Protein AF-A0A3M1HTA4-F1 (afdb_monomer_lite)

Structure (mmCIF, N/CA/C/O backbone):
data_AF-A0A3M1HTA4-F1
#
_entry.id   AF-A0A3M1HTA4-F1
#
loop_
_atom_site.group_PDB
_atom_site.id
_atom_site.type_symbol
_atom_site.label_atom_id
_atom_site.label_alt_id
_atom_site.label_comp_id
_atom_site.label_asym_id
_atom_site.label_entity_id
_atom_site.label_seq_id
_atom_site.pdbx_PDB_ins_code
_atom_site.Cartn_x
_atom_site.Cartn_y
_atom_site.Cartn_z
_atom_site.occupancy
_atom_site.B_iso_or_equiv
_atom_site.auth_seq_id
_atom_site.auth_comp_id
_atom_site.auth_asym_id
_atom_site.auth_atom_id
_atom_site.pdbx_PDB_model_num
ATOM 1 N N . THR A 1 1 ? 9.828 -0.878 24.951 1.00 38.84 1 THR A N 1
ATOM 2 C CA . THR A 1 1 ? 9.976 -1.883 23.881 1.00 38.84 1 THR A CA 1
ATOM 3 C C . THR A 1 1 ? 8.601 -2.315 23.424 1.00 38.84 1 THR A C 1
ATOM 5 O O . THR A 1 1 ? 7.984 -3.135 24.082 1.00 38.84 1 THR A O 1
ATOM 8 N N . ALA A 1 2 ? 8.076 -1.717 22.358 1.00 31.70 2 ALA A N 1
ATOM 9 C CA . ALA A 1 2 ? 6.909 -2.245 21.663 1.00 31.70 2 ALA A CA 1
ATOM 10 C C . ALA A 1 2 ? 7.360 -2.476 20.225 1.00 31.70 2 ALA A C 1
ATOM 12 O O . ALA A 1 2 ? 7.540 -1.526 19.466 1.00 31.70 2 ALA A O 1
ATOM 13 N N . ALA A 1 3 ? 7.648 -3.733 19.894 1.00 39.03 3 ALA A N 1
ATOM 14 C CA . ALA A 1 3 ? 7.762 -4.148 18.511 1.00 39.03 3 ALA A CA 1
ATOM 15 C C . ALA A 1 3 ? 6.360 -3.992 17.911 1.00 39.03 3 ALA A C 1
ATOM 17 O O . ALA A 1 3 ? 5.505 -4.854 18.094 1.00 39.03 3 ALA A O 1
ATOM 18 N N . GLY A 1 4 ? 6.094 -2.837 17.295 1.00 34.47 4 GLY A N 1
ATOM 19 C CA . GLY A 1 4 ? 4.917 -2.644 16.458 1.00 34.47 4 GLY A CA 1
ATOM 20 C C . GLY A 1 4 ? 5.029 -3.637 15.313 1.00 34.47 4 GLY A C 1
ATOM 21 O O . GLY A 1 4 ? 5.808 -3.422 14.386 1.00 34.47 4 GLY A O 1
ATOM 22 N N . GLY A 1 5 ? 4.352 -4.775 15.463 1.00 37.41 5 GLY A N 1
ATOM 23 C CA . GLY A 1 5 ? 4.352 -5.881 14.519 1.00 37.41 5 GLY A CA 1
ATOM 24 C C . GLY A 1 5 ? 3.682 -5.460 13.224 1.00 37.41 5 GLY A C 1
ATOM 25 O O . GLY A 1 5 ? 2.511 -5.746 13.007 1.00 37.41 5 GLY A O 1
ATOM 26 N N . GLY A 1 6 ? 4.423 -4.758 12.372 1.00 45.97 6 GLY A N 1
ATOM 27 C CA . GLY A 1 6 ? 3.994 -4.487 11.015 1.00 45.97 6 GLY A CA 1
ATOM 28 C C . GLY A 1 6 ? 4.011 -5.790 10.236 1.00 45.97 6 GLY A C 1
ATOM 29 O O . GLY A 1 6 ? 5.078 -6.334 9.956 1.00 45.97 6 GLY A O 1
ATOM 30 N N . THR A 1 7 ? 2.835 -6.309 9.889 1.00 52.09 7 THR A N 1
ATOM 31 C CA . THR A 1 7 ? 2.731 -7.391 8.911 1.00 52.09 7 THR A CA 1
ATOM 32 C C . THR A 1 7 ? 3.234 -6.860 7.577 1.00 52.09 7 THR A C 1
ATOM 34 O O . THR A 1 7 ? 2.647 -5.932 7.026 1.00 52.09 7 THR A O 1
ATOM 37 N N . VAL A 1 8 ? 4.333 -7.428 7.084 1.00 50.94 8 VAL A N 1
ATOM 38 C CA . VAL A 1 8 ? 4.873 -7.132 5.757 1.00 50.94 8 VAL A CA 1
ATOM 39 C C . VAL A 1 8 ? 4.095 -7.942 4.729 1.00 50.94 8 VAL A C 1
ATOM 41 O O . VAL A 1 8 ? 4.165 -9.168 4.717 1.00 50.94 8 VAL A O 1
ATOM 44 N N . LEU A 1 9 ? 3.359 -7.255 3.863 1.00 50.97 9 LEU A N 1
ATOM 45 C CA . LEU A 1 9 ? 2.710 -7.849 2.701 1.00 50.97 9 LEU A CA 1
ATOM 46 C C . LEU A 1 9 ? 3.589 -7.563 1.480 1.00 50.97 9 LEU A C 1
ATOM 48 O O . LEU A 1 9 ? 3.720 -6.409 1.073 1.00 50.97 9 LEU A O 1
ATOM 52 N N . SER A 1 10 ? 4.220 -8.597 0.919 1.00 52.69 10 SER A N 1
ATOM 53 C CA . SER A 1 10 ? 4.858 -8.525 -0.399 1.00 52.69 10 SER A CA 1
ATOM 54 C C . SER A 1 10 ? 3.791 -8.762 -1.447 1.00 52.69 10 SER A C 1
ATOM 56 O O . 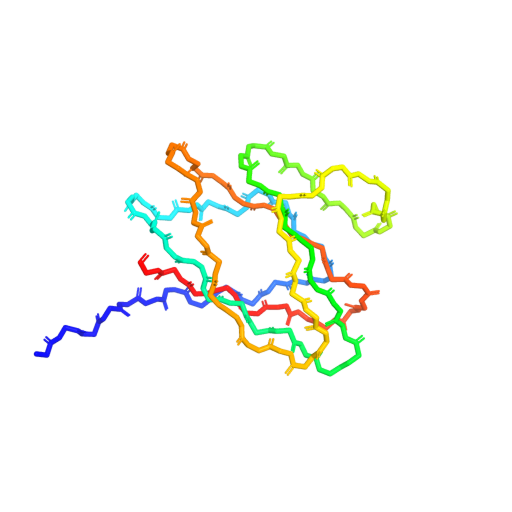SER A 1 10 ? 3.193 -9.843 -1.463 1.00 52.69 10 SER A O 1
ATOM 58 N N . VAL A 1 11 ? 3.525 -7.792 -2.312 1.00 49.91 11 VAL A N 1
ATOM 59 C CA . VAL A 1 11 ? 2.412 -7.966 -3.237 1.00 49.91 11 VAL A CA 1
ATOM 60 C C . VAL A 1 11 ? 2.770 -7.500 -4.647 1.00 49.91 11 VAL A C 1
ATOM 62 O O . VAL A 1 11 ? 3.470 -6.506 -4.803 1.00 49.91 11 VAL A O 1
ATOM 65 N N . ALA A 1 12 ? 2.323 -8.256 -5.659 1.00 57.09 12 ALA A N 1
ATOM 66 C CA . ALA A 1 12 ? 2.713 -8.160 -7.074 1.00 57.09 12 ALA A CA 1
ATOM 67 C C . ALA A 1 12 ? 2.401 -6.795 -7.729 1.00 57.09 12 ALA A C 1
ATOM 69 O O . ALA A 1 12 ? 1.866 -5.898 -7.092 1.00 57.09 12 ALA A O 1
ATOM 70 N N . ALA A 1 13 ? 2.686 -6.618 -9.025 1.00 62.47 13 ALA A N 1
ATOM 71 C CA . ALA A 1 13 ? 2.406 -5.375 -9.774 1.00 62.47 13 ALA A CA 1
ATOM 72 C C . ALA A 1 13 ? 0.976 -4.817 -9.591 1.00 62.47 13 ALA A C 1
ATOM 74 O O . ALA A 1 13 ? 0.727 -3.640 -9.822 1.00 62.47 13 ALA A O 1
ATOM 75 N N . SER A 1 14 ? 0.029 -5.649 -9.166 1.00 63.81 14 SER A N 1
ATOM 76 C CA . SER A 1 14 ? -1.341 -5.270 -8.848 1.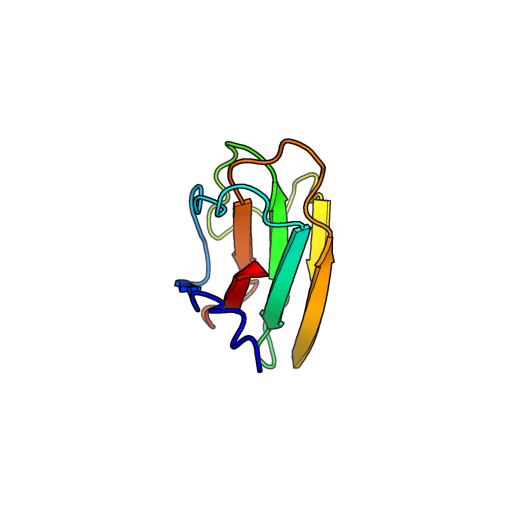00 63.81 14 SER A CA 1
ATOM 77 C C . SER A 1 14 ? -1.831 -5.980 -7.597 1.00 63.81 14 SER A C 1
ATOM 79 O O . SER A 1 14 ? -1.544 -7.163 -7.400 1.00 63.81 14 SER A O 1
ATOM 81 N N . SER A 1 15 ? -2.638 -5.273 -6.813 1.00 66.75 15 SER A N 1
ATOM 82 C CA . SER A 1 15 ? -3.345 -5.809 -5.658 1.00 66.75 15 SER A CA 1
ATOM 83 C C . SER A 1 15 ? -4.832 -5.558 -5.696 1.00 66.75 15 SER A C 1
ATOM 85 O O . SER A 1 15 ? -5.295 -4.448 -5.954 1.00 66.75 15 SER A O 1
ATOM 87 N N . ALA A 1 16 ? -5.576 -6.578 -5.282 1.00 65.50 16 ALA A N 1
ATOM 88 C CA . ALA A 1 16 ? -6.975 -6.447 -4.928 1.00 65.50 16 ALA A CA 1
ATOM 89 C C . ALA A 1 16 ? -7.117 -6.339 -3.404 1.00 65.50 16 ALA A C 1
ATOM 91 O O . ALA A 1 16 ? -6.611 -7.201 -2.690 1.00 65.50 16 ALA A O 1
ATOM 92 N N . ARG A 1 17 ? -7.842 -5.309 -2.936 1.00 71.50 17 ARG A N 1
ATOM 93 C CA . ARG A 1 17 ? -8.502 -5.241 -1.616 1.00 71.50 17 ARG A CA 1
ATOM 94 C C . ARG A 1 17 ? -7.722 -5.887 -0.462 1.00 71.50 17 ARG A C 1
ATOM 96 O O . ARG A 1 17 ? -8.215 -6.794 0.206 1.00 71.50 17 ARG A O 1
ATOM 103 N N . LEU A 1 18 ? -6.507 -5.415 -0.210 1.00 78.38 18 LEU A N 1
ATOM 104 C CA . LEU A 1 18 ? -5.742 -5.842 0.954 1.00 78.38 18 LEU A CA 1
ATOM 105 C C . LEU A 1 18 ? -6.412 -5.287 2.205 1.00 78.38 18 LEU A C 1
ATOM 107 O O . LEU A 1 18 ? -6.560 -4.073 2.352 1.00 78.38 18 LEU A O 1
ATOM 111 N N . ALA A 1 19 ? -6.834 -6.183 3.092 1.00 82.06 19 ALA A N 1
ATOM 112 C CA . ALA A 1 19 ? -7.425 -5.799 4.362 1.00 82.06 19 ALA A CA 1
ATOM 113 C C . ALA A 1 19 ? -6.409 -5.028 5.213 1.00 82.06 19 ALA A C 1
ATOM 115 O O . ALA A 1 19 ? -5.257 -5.445 5.391 1.00 82.06 19 ALA A O 1
ATOM 116 N N . LEU A 1 20 ? -6.858 -3.895 5.741 1.00 77.62 20 LEU A N 1
ATOM 117 C CA . LEU A 1 20 ? -6.118 -3.131 6.728 1.00 77.62 20 LEU A CA 1
ATOM 118 C C . LEU A 1 20 ? -6.390 -3.699 8.117 1.00 77.62 20 LEU A C 1
ATOM 120 O O . LEU A 1 20 ? -7.492 -4.172 8.410 1.00 77.62 20 LEU A O 1
ATOM 124 N N . LEU A 1 21 ? -5.388 -3.652 8.991 1.00 80.12 21 LEU A N 1
ATOM 125 C CA . LEU A 1 21 ? -5.595 -4.022 10.382 1.00 80.12 21 LEU A CA 1
ATOM 126 C C . LEU A 1 21 ? -6.524 -2.995 11.055 1.00 80.12 21 LEU A C 1
ATOM 128 O O . LEU A 1 21 ? -6.518 -1.803 10.721 1.00 80.12 21 LEU A O 1
ATOM 132 N N . PRO A 1 22 ? -7.327 -3.422 12.045 1.00 78.31 22 PRO A N 1
ATOM 133 C CA . PRO A 1 22 ? -8.124 -2.491 12.823 1.00 78.31 22 PRO A CA 1
ATOM 134 C C . PRO A 1 22 ? -7.221 -1.425 13.450 1.00 78.31 22 PRO A C 1
ATOM 136 O O . PRO A 1 22 ? -6.267 -1.753 14.153 1.00 78.31 22 PRO A O 1
ATOM 139 N N . LYS A 1 23 ? -7.570 -0.150 13.244 1.00 76.94 23 LYS A N 1
ATOM 140 C CA . LYS A 1 23 ? -6.841 1.031 13.742 1.00 76.94 23 LYS A CA 1
ATOM 141 C C . LYS A 1 23 ? -5.505 1.336 13.050 1.00 76.94 23 LYS A C 1
ATOM 143 O O . LYS A 1 23 ? -4.792 2.195 13.566 1.00 76.94 23 LYS A O 1
ATOM 148 N N . THR A 1 24 ? -5.181 0.726 11.907 1.00 78.81 24 THR A N 1
ATOM 149 C CA . THR A 1 24 ? -4.025 1.162 11.105 1.00 78.81 24 THR A CA 1
ATOM 150 C C . THR A 1 24 ? -4.155 2.640 10.766 1.00 78.81 24 THR A C 1
ATOM 152 O O . THR A 1 24 ? -5.172 3.078 10.228 1.00 78.81 24 THR A O 1
ATOM 155 N N . ARG A 1 25 ? -3.118 3.414 11.089 1.00 80.94 25 ARG A N 1
ATOM 156 C CA . ARG A 1 25 ? -3.059 4.847 10.764 1.00 80.94 25 ARG A CA 1
ATOM 157 C C . ARG A 1 25 ? -2.022 5.144 9.706 1.00 80.94 25 ARG A C 1
ATOM 159 O O . ARG A 1 25 ? -2.151 6.146 9.006 1.00 80.94 25 ARG A O 1
ATOM 166 N N . LEU A 1 26 ? -1.005 4.294 9.601 1.00 81.56 26 LEU A N 1
ATOM 167 C CA . LEU A 1 26 ? 0.093 4.485 8.674 1.00 81.56 26 LEU A CA 1
ATOM 168 C C . LEU A 1 26 ? 0.379 3.201 7.901 1.00 81.56 26 LEU A C 1
ATOM 170 O O . LEU A 1 26 ? 0.441 2.107 8.464 1.00 81.56 26 LEU A O 1
ATOM 174 N N . LEU A 1 27 ? 0.608 3.365 6.602 1.00 81.31 27 LEU A N 1
ATOM 175 C CA . LEU A 1 27 ? 1.156 2.337 5.730 1.00 81.31 27 LEU A CA 1
ATOM 176 C C . LEU A 1 27 ? 2.571 2.722 5.338 1.00 81.31 27 LEU A C 1
ATOM 178 O O . LEU A 1 27 ? 2.784 3.752 4.704 1.00 81.31 27 LEU A O 1
ATOM 182 N N . LYS A 1 28 ? 3.543 1.884 5.681 1.00 81.75 28 LYS A N 1
ATOM 183 C CA . LYS A 1 28 ? 4.880 1.973 5.106 1.00 81.75 28 LYS A CA 1
ATOM 184 C C . LYS A 1 28 ? 4.863 1.305 3.746 1.00 81.75 28 LYS A C 1
ATOM 186 O O . LYS A 1 28 ? 4.437 0.159 3.648 1.00 81.75 28 LYS A O 1
ATOM 191 N N . ILE A 1 29 ? 5.374 1.995 2.740 1.00 79.81 29 ILE A N 1
ATOM 192 C CA . ILE A 1 29 ? 5.479 1.499 1.374 1.00 79.81 29 ILE A CA 1
ATOM 193 C C . ILE A 1 29 ? 6.926 1.617 0.946 1.00 79.81 29 ILE A C 1
ATOM 195 O O . ILE A 1 29 ? 7.497 2.702 1.006 1.00 79.81 29 ILE A O 1
ATOM 199 N N . ALA A 1 30 ? 7.512 0.504 0.519 1.00 78.62 30 ALA A N 1
ATOM 200 C CA . ALA A 1 30 ? 8.812 0.496 -0.135 1.00 78.62 30 ALA A CA 1
ATOM 201 C C . ALA A 1 30 ? 8.617 0.216 -1.627 1.00 78.62 30 ALA A C 1
ATOM 203 O O . ALA A 1 30 ? 8.277 -0.909 -2.001 1.00 78.62 30 ALA A O 1
ATOM 204 N N . ALA A 1 31 ? 8.802 1.247 -2.450 1.00 78.62 31 ALA A N 1
ATOM 205 C CA . ALA A 1 31 ? 8.766 1.145 -3.899 1.00 78.62 31 ALA A CA 1
ATOM 206 C C . ALA A 1 31 ? 10.169 0.769 -4.420 1.00 78.62 31 ALA A C 1
ATOM 208 O O . ALA A 1 31 ? 11.139 1.459 -4.091 1.00 78.62 31 ALA A O 1
ATOM 209 N N . PRO A 1 32 ? 10.324 -0.319 -5.197 1.00 75.81 32 PRO A N 1
ATOM 210 C CA . PRO A 1 32 ? 11.618 -0.672 -5.768 1.00 75.81 32 PRO A CA 1
ATOM 211 C C . PRO A 1 32 ? 12.084 0.354 -6.815 1.00 75.81 32 PRO A C 1
ATOM 213 O O . PRO A 1 32 ? 11.303 1.151 -7.339 1.00 75.81 32 PRO A O 1
ATOM 216 N N . LEU A 1 33 ? 13.384 0.337 -7.122 1.00 72.06 33 LEU A N 1
ATOM 217 C CA . LEU A 1 33 ? 13.944 1.119 -8.229 1.00 72.06 33 LEU A CA 1
ATOM 218 C C . LEU A 1 33 ? 13.240 0.701 -9.534 1.00 72.06 33 LEU A C 1
ATOM 220 O O . LEU A 1 33 ? 13.076 -0.495 -9.781 1.00 72.06 33 LEU A O 1
ATOM 224 N N . ASN A 1 34 ? 12.829 1.675 -10.354 1.00 76.19 34 ASN A N 1
ATOM 225 C CA . ASN A 1 34 ? 12.058 1.494 -11.598 1.00 76.19 34 ASN A CA 1
ATOM 226 C C . ASN A 1 34 ? 10.575 1.108 -11.414 1.00 76.19 34 ASN A C 1
ATOM 228 O O . ASN A 1 34 ? 9.960 0.533 -12.316 1.00 76.19 34 ASN A O 1
ATOM 232 N N . THR A 1 35 ? 9.995 1.320 -10.230 1.00 74.56 35 THR A N 1
ATOM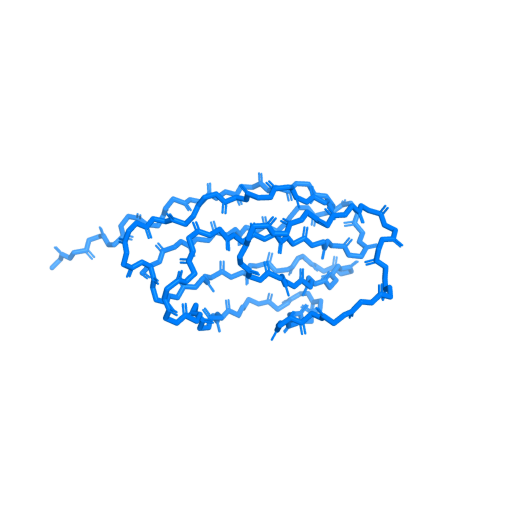 233 C CA . THR A 1 35 ? 8.559 1.102 -9.995 1.00 74.56 35 THR A CA 1
ATOM 234 C C . THR A 1 35 ? 7.991 2.211 -9.134 1.00 74.56 35 THR A C 1
ATOM 23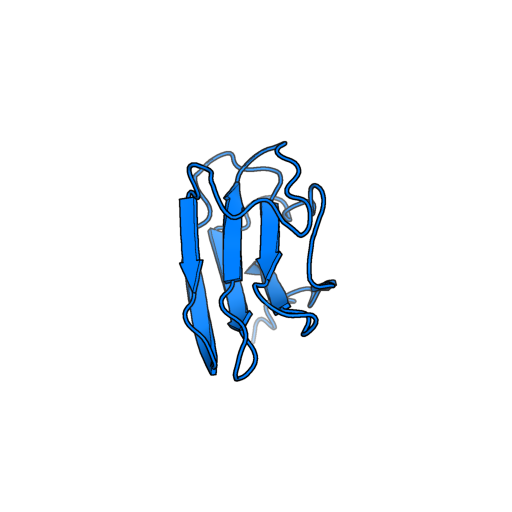6 O O . THR A 1 35 ? 8.400 2.369 -7.989 1.00 74.56 35 THR A O 1
ATOM 239 N N . ALA A 1 36 ? 7.002 2.933 -9.648 1.00 77.94 36 ALA A N 1
ATOM 240 C CA . ALA A 1 36 ? 6.189 3.828 -8.842 1.00 77.94 36 ALA A CA 1
ATOM 241 C C . ALA A 1 36 ? 4.966 3.074 -8.318 1.00 77.94 36 ALA A C 1
ATOM 243 O O . ALA A 1 36 ? 4.460 2.165 -8.982 1.00 77.94 36 ALA A O 1
ATOM 244 N N . VAL A 1 37 ? 4.487 3.449 -7.133 1.00 79.75 37 VAL A N 1
ATOM 245 C CA . VAL A 1 37 ? 3.358 2.791 -6.466 1.00 79.75 37 VAL A CA 1
ATOM 246 C C . VAL A 1 37 ? 2.213 3.780 -6.303 1.00 79.75 37 VAL A C 1
ATOM 248 O O . VAL A 1 37 ? 2.373 4.840 -5.700 1.00 79.75 37 VAL A O 1
ATOM 251 N N . PHE A 1 38 ? 1.039 3.407 -6.802 1.00 81.56 38 PHE A N 1
ATOM 252 C CA . PHE A 1 38 ? -0.200 4.162 -6.634 1.00 81.56 38 PHE A CA 1
ATOM 253 C C . PHE A 1 38 ? -1.143 3.412 -5.710 1.00 81.56 38 PHE A C 1
ATOM 255 O O . PHE A 1 38 ? -1.257 2.189 -5.804 1.00 81.56 38 PHE A O 1
ATOM 262 N N . LEU A 1 39 ? -1.839 4.141 -4.840 1.00 82.88 39 LEU A N 1
ATOM 263 C CA . LEU A 1 39 ? -2.718 3.556 -3.831 1.00 82.88 39 LEU A CA 1
ATOM 264 C C . LEU A 1 39 ? -4.130 4.098 -3.932 1.00 82.88 39 LEU A C 1
ATOM 266 O O . LEU A 1 39 ? -4.352 5.277 -4.218 1.00 82.88 39 LEU A O 1
ATOM 270 N N . LYS A 1 40 ? -5.076 3.220 -3.619 1.00 85.00 40 LYS A N 1
ATOM 271 C CA . LYS A 1 40 ? -6.482 3.549 -3.469 1.00 85.00 40 LYS A CA 1
ATOM 272 C C . LYS A 1 40 ? -7.030 2.916 -2.199 1.00 85.00 40 LYS A C 1
ATOM 274 O O . LYS A 1 40 ? -6.925 1.705 -2.017 1.00 85.00 40 LYS A O 1
ATOM 279 N N . PHE A 1 41 ? -7.609 3.724 -1.324 1.00 83.56 41 PHE A N 1
ATOM 280 C CA . PHE A 1 41 ? -8.226 3.260 -0.089 1.00 83.56 41 PHE A CA 1
ATOM 281 C C . PHE A 1 41 ? -9.691 2.858 -0.309 1.00 83.56 41 PHE A C 1
ATOM 283 O O . PHE A 1 41 ? -10.352 3.266 -1.271 1.00 83.56 41 PHE A O 1
ATOM 290 N N . GLY A 1 42 ? -10.196 2.024 0.597 1.00 78.75 42 GLY A N 1
ATOM 291 C CA . GLY A 1 42 ? -11.546 1.470 0.554 1.00 78.75 42 GLY A CA 1
ATOM 292 C C . GLY A 1 42 ? -11.639 0.180 -0.255 1.00 78.75 42 GLY A C 1
ATOM 293 O O . GLY A 1 42 ? -10.640 -0.420 -0.646 1.00 78.75 42 GLY A O 1
ATOM 294 N N . ASP A 1 43 ? -12.868 -0.247 -0.526 1.00 74.69 43 ASP A N 1
ATOM 295 C CA . ASP A 1 43 ? -13.185 -1.528 -1.165 1.00 74.69 43 ASP A CA 1
ATOM 296 C C . ASP A 1 43 ? -12.944 -1.541 -2.684 1.00 74.69 43 ASP A C 1
ATOM 298 O O . ASP A 1 43 ? -13.629 -2.232 -3.442 1.00 74.69 43 A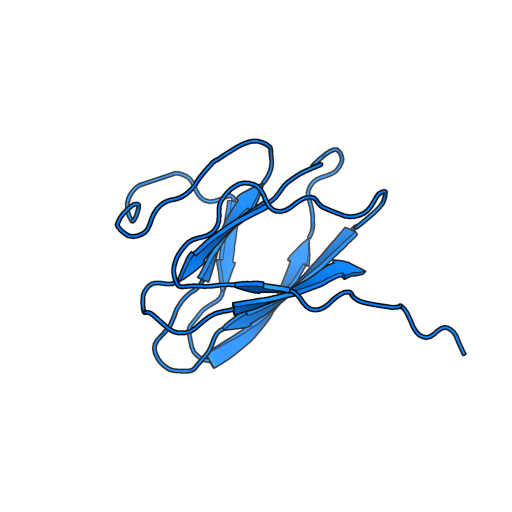SP A O 1
ATOM 302 N N . ASN A 1 44 ? -11.975 -0.773 -3.164 1.00 70.88 44 ASN A N 1
ATOM 303 C CA . ASN A 1 44 ? -11.638 -0.714 -4.576 1.00 70.88 44 ASN A CA 1
ATOM 304 C C . ASN A 1 44 ? -10.720 -1.875 -4.975 1.00 70.88 44 ASN A C 1
ATOM 306 O O . ASN A 1 44 ? -9.981 -2.432 -4.165 1.00 70.88 44 ASN A O 1
ATOM 310 N N . THR A 1 45 ? -10.746 -2.226 -6.254 1.00 67.12 45 THR A N 1
ATOM 311 C CA . THR A 1 45 ? -9.792 -3.147 -6.877 1.00 67.12 45 THR A CA 1
ATOM 312 C C . THR A 1 45 ? -9.013 -2.382 -7.932 1.00 67.12 45 THR A C 1
ATOM 314 O O . THR A 1 45 ? -9.626 -1.707 -8.757 1.00 67.12 45 THR A O 1
ATOM 317 N N . VAL A 1 46 ? -7.685 -2.486 -7.921 1.00 66.75 46 VAL A N 1
ATOM 318 C CA . VAL A 1 46 ? -6.843 -1.947 -8.995 1.00 66.75 46 VAL A CA 1
ATOM 319 C C . VAL A 1 46 ? -6.124 -3.102 -9.681 1.00 66.75 46 VAL A C 1
ATOM 321 O O . VAL A 1 46 ? -5.601 -4.008 -9.033 1.00 66.75 46 VAL A O 1
ATOM 324 N N . THR A 1 47 ? -6.141 -3.098 -11.006 1.00 64.38 47 THR A N 1
ATOM 325 C CA . THR A 1 47 ? -5.534 -4.137 -11.846 1.00 64.38 47 THR A CA 1
ATOM 326 C C . THR A 1 47 ? -4.362 -3.557 -12.614 1.00 64.38 47 THR A C 1
ATOM 328 O O . THR A 1 47 ? -4.375 -2.379 -12.959 1.00 64.38 47 THR A O 1
ATOM 331 N N . ALA A 1 48 ? -3.351 -4.379 -12.904 1.00 54.19 48 ALA A N 1
ATOM 332 C CA . ALA A 1 48 ? -2.230 -3.970 -13.744 1.00 54.19 48 ALA A CA 1
ATOM 333 C C . ALA A 1 48 ? -2.768 -3.405 -15.076 1.00 54.19 48 ALA A C 1
ATOM 335 O O . ALA A 1 48 ? -3.576 -4.054 -15.737 1.00 54.19 48 ALA A O 1
ATOM 336 N N . GLY A 1 49 ? -2.381 -2.175 -15.428 1.00 54.34 49 GLY A N 1
ATOM 337 C CA . GLY A 1 49 ? -2.926 -1.435 -16.577 1.00 54.34 49 GLY A CA 1
ATOM 338 C C . GLY A 1 49 ? -3.959 -0.354 -16.230 1.00 54.34 49 GLY A C 1
ATOM 339 O O . GLY A 1 49 ? -4.238 0.499 -17.069 1.00 54.34 49 GLY A O 1
ATOM 340 N N . THR A 1 50 ? -4.471 -0.303 -14.994 1.00 60.72 50 THR A N 1
ATOM 341 C CA . THR A 1 50 ? -5.225 0.855 -14.490 1.00 60.72 50 THR A CA 1
ATOM 342 C C . THR A 1 50 ? -4.246 1.995 -14.187 1.00 60.72 50 THR A C 1
ATOM 344 O O . THR A 1 50 ? -3.836 2.186 -13.049 1.00 60.72 50 THR A O 1
ATOM 347 N N . THR A 1 51 ? -3.814 2.731 -15.212 1.00 54.38 51 THR A N 1
ATOM 348 C CA . THR A 1 51 ? -2.968 3.937 -15.070 1.00 54.38 51 THR A CA 1
ATOM 349 C C . THR A 1 51 ? -3.783 5.228 -15.050 1.00 54.38 51 THR A C 1
ATOM 351 O O . THR A 1 51 ? -3.285 6.279 -14.660 1.00 54.38 51 THR A O 1
ATOM 354 N N . THR A 1 52 ? -5.053 5.149 -15.444 1.00 55.38 52 THR A N 1
ATOM 355 C CA . THR A 1 52 ? -6.011 6.252 -15.425 1.00 55.38 52 THR A CA 1
ATOM 356 C C . THR A 1 52 ? -7.042 5.999 -14.331 1.00 55.38 52 THR A C 1
ATOM 358 O O . THR A 1 52 ? -7.798 5.030 -14.362 1.00 55.38 52 THR A O 1
ATOM 361 N N . GLY A 1 53 ? -7.033 6.851 -13.309 1.00 62.84 53 GLY A N 1
ATOM 362 C CA . GLY A 1 53 ? -7.934 6.752 -12.167 1.00 62.84 53 GLY A CA 1
ATOM 363 C C . GLY A 1 53 ? -7.578 7.758 -11.079 1.00 62.84 53 GLY A C 1
ATOM 364 O O . GLY A 1 53 ? -6.442 8.217 -10.984 1.00 62.84 53 GLY A O 1
ATOM 365 N N . THR A 1 54 ? -8.558 8.120 -10.253 1.00 70.44 54 THR A N 1
ATOM 366 C CA . THR A 1 54 ? -8.311 8.934 -9.059 1.00 70.44 54 THR A CA 1
ATOM 367 C C . THR A 1 54 ? -7.675 8.048 -7.992 1.00 70.44 54 THR A C 1
ATOM 369 O O . THR A 1 54 ? -8.358 7.220 -7.376 1.00 70.44 54 THR A O 1
ATOM 372 N N . PHE A 1 55 ? -6.366 8.200 -7.811 1.00 79.44 55 PHE A N 1
ATOM 373 C CA . PHE A 1 55 ? -5.605 7.578 -6.732 1.00 79.44 55 PHE A CA 1
ATOM 374 C C . PHE A 1 55 ? -5.548 8.510 -5.530 1.00 79.44 55 PHE A C 1
ATOM 376 O O . PHE A 1 55 ? -5.484 9.728 -5.684 1.00 79.44 55 PHE A O 1
ATOM 383 N N . ASP A 1 56 ? -5.563 7.926 -4.339 1.00 82.81 56 ASP A N 1
ATOM 384 C CA . ASP A 1 56 ? -5.525 8.693 -3.097 1.00 82.81 56 ASP A CA 1
ATOM 385 C C . ASP A 1 56 ? -4.090 9.082 -2.736 1.00 82.81 56 ASP A C 1
ATOM 387 O O . ASP A 1 56 ? -3.871 10.097 -2.083 1.00 82.81 56 ASP A O 1
ATOM 391 N N . ASN A 1 57 ? -3.107 8.265 -3.132 1.00 83.88 57 ASN A N 1
ATOM 392 C CA . ASN A 1 57 ? -1.698 8.474 -2.812 1.00 83.88 57 ASN A CA 1
ATOM 393 C C . ASN A 1 57 ? -0.751 7.910 -3.879 1.00 83.88 57 ASN A C 1
ATOM 395 O O . ASN A 1 57 ? -1.096 6.985 -4.621 1.00 83.88 57 ASN A O 1
ATOM 399 N N . PHE A 1 58 ? 0.469 8.452 -3.897 1.00 83.69 58 PHE A N 1
ATOM 400 C CA . PHE A 1 58 ? 1.544 8.111 -4.827 1.00 83.69 58 PHE A CA 1
ATOM 401 C C . PHE A 1 58 ? 2.892 8.038 -4.102 1.00 83.69 58 PHE A C 1
ATOM 403 O O . PHE A 1 58 ? 3.220 8.913 -3.301 1.00 83.69 58 PHE A O 1
ATOM 410 N N . VAL A 1 59 ? 3.685 7.015 -4.418 1.00 82.50 59 VAL A N 1
ATOM 411 C CA . VAL A 1 59 ? 5.072 6.859 -3.967 1.00 82.50 59 VAL A CA 1
ATOM 412 C C . VAL A 1 59 ? 5.960 6.705 -5.194 1.00 82.50 59 VAL A C 1
ATOM 414 O O . VAL A 1 59 ? 5.754 5.805 -6.010 1.00 82.50 59 VAL A O 1
ATOM 417 N N . GLY A 1 60 ? 6.937 7.604 -5.319 1.00 79.75 60 GLY A N 1
ATOM 418 C CA . GLY A 1 60 ? 7.900 7.596 -6.416 1.00 79.75 60 GLY A CA 1
ATOM 419 C C . GLY A 1 60 ? 8.832 6.384 -6.389 1.00 79.75 60 GLY A C 1
ATOM 420 O O . GLY A 1 60 ? 8.930 5.662 -5.397 1.00 79.75 60 GLY A O 1
ATOM 421 N N . GLU A 1 61 ? 9.533 6.170 -7.494 1.00 85.25 61 GLU A N 1
ATOM 422 C CA . GLU A 1 61 ? 10.417 5.017 -7.669 1.00 85.25 61 GLU A CA 1
ATOM 423 C C . GLU A 1 61 ? 11.612 5.055 -6.714 1.00 85.25 61 GLU A C 1
ATOM 425 O O . GLU A 1 61 ? 12.205 6.109 -6.487 1.00 85.25 61 GLU A O 1
ATOM 430 N N . GLY A 1 62 ? 11.977 3.902 -6.147 1.00 79.81 62 GLY A N 1
ATOM 431 C CA . GLY A 1 62 ? 13.079 3.807 -5.184 1.00 79.81 62 GLY A CA 1
ATOM 432 C C . GLY A 1 62 ? 12.825 4.511 -3.845 1.00 79.81 62 GLY A C 1
ATOM 433 O O . GLY A 1 62 ? 13.751 4.635 -3.041 1.00 79.81 62 GLY A O 1
ATOM 434 N N . VAL A 1 63 ? 11.601 4.986 -3.588 1.00 82.69 63 VAL A N 1
ATOM 435 C CA . VAL A 1 63 ? 11.247 5.697 -2.355 1.00 82.69 63 VAL A CA 1
ATOM 436 C C . VAL A 1 63 ? 10.640 4.739 -1.334 1.00 82.69 63 VAL A C 1
ATOM 438 O O . VAL A 1 63 ? 9.796 3.896 -1.641 1.00 82.69 63 VAL A O 1
ATOM 441 N N . VAL A 1 64 ? 11.033 4.926 -0.074 1.00 83.00 64 VAL A N 1
ATOM 442 C CA . VAL A 1 64 ? 10.333 4.358 1.079 1.00 83.00 64 VAL A CA 1
ATOM 443 C C . VAL A 1 64 ? 9.552 5.473 1.760 1.00 83.00 64 VAL A C 1
ATOM 445 O O . VAL A 1 64 ? 10.142 6.406 2.299 1.00 83.00 64 VAL A O 1
ATOM 448 N N . GLY A 1 65 ? 8.226 5.380 1.726 1.00 78.31 65 GLY A N 1
ATOM 449 C CA . GLY A 1 65 ? 7.319 6.394 2.254 1.00 78.31 65 GLY A CA 1
ATOM 450 C C . GLY A 1 65 ? 6.388 5.846 3.328 1.00 78.31 65 GLY A C 1
ATOM 451 O O . GLY A 1 65 ? 6.130 4.644 3.394 1.00 78.31 65 GLY A O 1
ATOM 452 N N . TRP A 1 66 ? 5.865 6.745 4.157 1.00 83.56 66 TRP A N 1
ATOM 453 C CA . TRP A 1 66 ? 4.736 6.468 5.039 1.00 83.56 66 TRP A CA 1
ATOM 454 C C . TRP A 1 66 ? 3.515 7.217 4.524 1.00 83.56 66 TRP A C 1
ATOM 456 O O . TRP A 1 66 ? 3.576 8.423 4.296 1.00 83.56 66 TRP A O 1
ATOM 466 N N . ILE A 1 67 ? 2.413 6.498 4.354 1.00 85.12 67 ILE A N 1
ATOM 467 C CA . ILE A 1 67 ? 1.149 7.028 3.860 1.00 85.12 67 ILE A CA 1
ATOM 468 C C . ILE A 1 67 ? 0.138 7.023 4.997 1.00 85.12 67 ILE A C 1
ATOM 470 O O . ILE A 1 67 ? -0.049 6.004 5.664 1.00 85.12 67 ILE A O 1
ATOM 474 N N . GLY A 1 68 ? -0.526 8.159 5.201 1.00 84.19 68 GLY A N 1
ATOM 475 C CA . GLY A 1 68 ? -1.652 8.261 6.121 1.00 84.19 68 GLY A CA 1
ATOM 476 C C . GLY A 1 68 ? -2.844 7.463 5.607 1.00 84.19 68 GLY A C 1
ATOM 477 O O . GLY A 1 68 ? -3.295 7.673 4.483 1.00 84.19 68 GLY A O 1
ATOM 478 N N . VAL A 1 69 ? -3.364 6.563 6.437 1.00 83.94 69 VAL A N 1
ATOM 479 C CA . VAL A 1 69 ? -4.614 5.856 6.158 1.00 83.94 69 VAL A CA 1
ATOM 480 C C . VAL A 1 69 ? -5.783 6.781 6.506 1.00 83.94 69 VAL A C 1
ATOM 482 O O . VAL A 1 69 ? -5.858 7.252 7.646 1.00 83.94 69 VAL A O 1
ATOM 485 N N . PRO A 1 70 ? -6.705 7.055 5.565 1.00 83.31 70 PRO A N 1
ATOM 486 C CA . PRO A 1 70 ? -7.895 7.841 5.850 1.00 83.31 70 PRO A CA 1
ATOM 487 C C . PRO A 1 70 ? -8.724 7.205 6.978 1.00 83.31 70 PRO A C 1
ATOM 489 O O . PRO A 1 70 ? -8.866 5.978 7.022 1.00 83.31 70 PRO A O 1
ATOM 492 N N . PRO A 1 71 ? -9.305 8.004 7.890 1.00 80.00 71 PRO A N 1
ATOM 493 C CA . PRO A 1 71 ? -10.132 7.471 8.964 1.00 80.00 71 PRO A CA 1
ATOM 494 C C . PRO A 1 71 ? -11.319 6.685 8.391 1.00 80.00 71 PRO A C 1
ATOM 496 O O . PRO A 1 71 ? -12.064 7.189 7.556 1.00 80.00 71 PRO A O 1
ATOM 499 N N . GLY A 1 72 ? -11.487 5.442 8.850 1.00 76.94 72 GLY A N 1
ATOM 500 C CA . GLY A 1 72 ? -12.557 4.545 8.399 1.00 76.94 72 GLY A CA 1
ATOM 501 C C . GLY A 1 72 ? -12.208 3.666 7.194 1.00 76.94 72 GLY A C 1
ATOM 502 O O . GLY A 1 72 ? -13.015 2.812 6.837 1.00 76.94 72 GLY A O 1
ATOM 503 N N . ALA A 1 73 ? -11.021 3.807 6.592 1.00 81.06 73 ALA A N 1
ATOM 504 C CA . ALA A 1 73 ? -10.575 2.876 5.560 1.00 81.06 73 ALA A CA 1
ATOM 505 C C . ALA A 1 73 ? -10.326 1.479 6.157 1.00 81.06 73 ALA A C 1
ATOM 507 O O . ALA A 1 73 ? -9.563 1.315 7.107 1.00 81.06 73 ALA A O 1
ATOM 508 N N . THR A 1 74 ? -10.971 0.471 5.577 1.00 82.56 74 THR A N 1
ATOM 509 C CA . THR A 1 74 ? -10.862 -0.944 5.976 1.00 82.56 74 THR A CA 1
ATOM 510 C C . THR A 1 74 ? -9.998 -1.759 5.020 1.00 82.56 74 THR A C 1
ATOM 512 O O . THR A 1 74 ? -9.476 -2.806 5.394 1.00 82.56 74 THR A O 1
ATOM 515 N N . HIS A 1 75 ? -9.815 -1.266 3.798 1.00 84.69 75 HIS A N 1
ATOM 516 C CA . HIS A 1 75 ? -9.070 -1.931 2.740 1.00 84.69 75 HIS A CA 1
ATOM 517 C C . HIS A 1 75 ? -8.184 -0.930 1.996 1.00 84.69 75 HIS A C 1
ATOM 519 O O . HIS A 1 75 ? -8.446 0.278 1.976 1.00 84.69 75 HIS A O 1
ATOM 525 N N . VAL A 1 76 ? -7.134 -1.448 1.370 1.00 83.56 76 VAL A N 1
ATOM 526 C CA . VAL A 1 76 ? -6.274 -0.720 0.442 1.00 83.56 76 VAL A CA 1
ATOM 527 C C . VAL A 1 76 ? -6.020 -1.574 -0.793 1.00 83.56 76 VAL A C 1
ATOM 529 O O . VAL A 1 76 ? -5.819 -2.783 -0.715 1.00 83.56 76 VAL A O 1
ATOM 532 N N . ALA A 1 77 ? -6.010 -0.945 -1.953 1.00 83.56 77 ALA A N 1
ATOM 533 C CA . ALA A 1 77 ? -5.568 -1.536 -3.200 1.00 83.56 77 ALA A CA 1
ATOM 534 C C . ALA A 1 77 ? -4.384 -0.718 -3.718 1.00 83.56 77 ALA A C 1
ATOM 536 O O . ALA A 1 77 ? -4.316 0.492 -3.495 1.00 83.56 77 ALA A O 1
ATOM 537 N N . TYR A 1 78 ? -3.432 -1.359 -4.389 1.00 80.81 78 TYR A N 1
ATOM 538 C CA . TYR A 1 78 ? -2.301 -0.644 -4.974 1.00 80.81 78 TYR A CA 1
ATOM 539 C C . TYR A 1 78 ? -1.871 -1.279 -6.297 1.00 80.81 78 TYR A C 1
ATOM 541 O O . TYR A 1 78 ? -2.115 -2.462 -6.554 1.00 80.81 78 TYR A O 1
ATOM 549 N N . ILE A 1 79 ? -1.229 -0.471 -7.132 1.00 78.69 79 ILE A N 1
ATOM 550 C CA . ILE A 1 79 ? -0.661 -0.867 -8.419 1.00 78.69 79 ILE A CA 1
ATOM 551 C C . ILE A 1 79 ? 0.765 -0.317 -8.522 1.00 78.69 79 ILE A C 1
ATOM 553 O O . ILE A 1 79 ? 1.015 0.848 -8.211 1.00 78.69 79 ILE A O 1
ATOM 557 N N . GLY A 1 80 ? 1.698 -1.179 -8.914 1.00 74.25 80 GLY A N 1
ATOM 558 C CA . GLY A 1 80 ? 3.053 -0.817 -9.310 1.00 74.25 80 GLY A CA 1
ATOM 559 C C . GLY A 1 80 ? 3.132 -0.632 -10.825 1.00 74.25 80 GLY A C 1
ATOM 560 O O . GLY A 1 80 ? 2.500 -1.378 -11.571 1.00 74.25 80 GLY A O 1
ATOM 561 N N . THR A 1 81 ? 3.913 0.340 -11.297 1.00 65.81 81 THR A N 1
ATOM 562 C CA . THR A 1 81 ? 4.127 0.563 -12.743 1.00 65.81 81 THR A CA 1
ATOM 563 C C . THR A 1 81 ? 4.916 -0.553 -13.429 1.00 65.81 81 THR A C 1
ATOM 565 O O . THR A 1 81 ? 4.804 -0.717 -14.642 1.00 65.81 81 THR A O 1
ATOM 568 N N . THR A 1 82 ? 5.652 -1.356 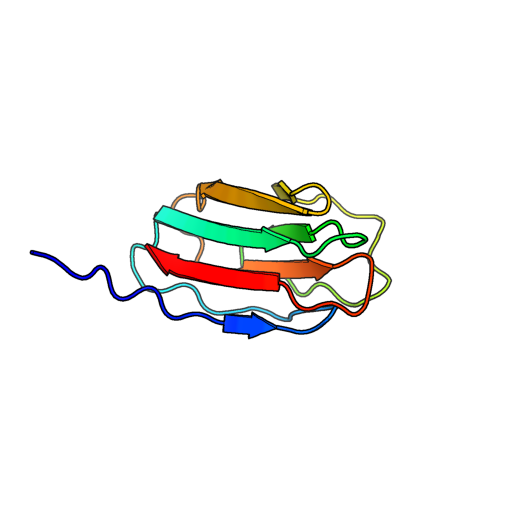-12.658 1.00 63.91 82 THR A N 1
ATOM 569 C CA . THR A 1 82 ? 6.450 -2.492 -13.135 1.00 63.91 82 THR A CA 1
ATOM 570 C C . THR A 1 82 ? 6.226 -3.700 -12.219 1.00 63.91 82 THR A C 1
ATOM 572 O O . THR A 1 82 ? 5.820 -3.561 -11.062 1.00 63.91 82 THR A O 1
ATOM 575 N N . ALA A 1 83 ? 6.486 -4.911 -12.725 1.00 51.88 83 ALA A N 1
ATOM 576 C CA . ALA A 1 83 ? 6.486 -6.144 -11.938 1.00 51.88 83 ALA A CA 1
ATOM 577 C C . ALA A 1 83 ? 7.661 -6.173 -10.945 1.00 51.88 83 ALA A C 1
ATOM 579 O O . ALA A 1 83 ? 8.684 -6.809 -11.166 1.00 51.88 83 ALA A O 1
ATOM 580 N N . GLY A 1 84 ? 7.495 -5.449 -9.843 1.00 52.06 84 GLY A N 1
ATOM 581 C CA . GLY A 1 84 ? 8.409 -5.361 -8.715 1.00 52.06 84 GLY A CA 1
ATOM 582 C C . GLY A 1 84 ? 7.580 -5.007 -7.491 1.00 52.06 84 GLY A C 1
ATOM 583 O O . GLY A 1 84 ? 7.206 -3.858 -7.287 1.00 52.06 84 GLY A O 1
ATOM 584 N N . SER A 1 85 ? 7.200 -6.032 -6.742 1.00 56.78 85 SER A N 1
ATOM 585 C CA . SER A 1 85 ? 6.257 -5.958 -5.631 1.00 56.78 85 SER A CA 1
ATOM 586 C C . SER A 1 85 ? 6.607 -4.885 -4.594 1.00 56.78 85 SER A C 1
ATOM 588 O O . SER A 1 85 ? 7.759 -4.791 -4.171 1.00 56.78 85 SER A O 1
ATOM 590 N N . ALA A 1 86 ? 5.611 -4.126 -4.127 1.00 57.62 86 ALA A N 1
ATOM 591 C CA . ALA A 1 86 ? 5.775 -3.198 -3.009 1.00 57.62 86 ALA A CA 1
ATOM 592 C C . ALA A 1 86 ? 5.637 -3.943 -1.674 1.00 57.62 86 ALA A C 1
ATOM 594 O O . ALA A 1 86 ? 4.850 -4.886 -1.553 1.00 57.62 86 ALA A O 1
ATOM 595 N N . ILE A 1 87 ? 6.390 -3.507 -0.663 1.00 64.81 87 ILE A N 1
ATOM 596 C CA . ILE A 1 87 ? 6.209 -3.969 0.717 1.00 64.81 87 ILE A CA 1
ATOM 597 C C . ILE A 1 87 ? 5.262 -3.008 1.417 1.00 64.81 87 ILE A C 1
ATOM 599 O O . ILE A 1 87 ? 5.610 -1.838 1.579 1.00 64.81 87 ILE A O 1
ATOM 603 N N . LEU A 1 88 ? 4.109 -3.510 1.863 1.00 61.88 88 LEU A N 1
ATOM 604 C CA . LEU A 1 88 ? 3.221 -2.783 2.764 1.00 61.88 88 LEU A CA 1
ATOM 605 C C . LEU A 1 88 ? 3.456 -3.266 4.191 1.00 61.88 88 LEU A C 1
ATOM 607 O O . LEU A 1 88 ? 3.299 -4.453 4.462 1.00 61.88 88 LEU A O 1
ATOM 611 N N . ALA A 1 89 ? 3.801 -2.356 5.099 1.00 66.81 89 ALA A N 1
ATOM 612 C CA . ALA A 1 89 ? 3.768 -2.619 6.536 1.00 66.81 89 ALA A CA 1
ATOM 613 C C . ALA A 1 89 ? 2.768 -1.680 7.211 1.00 66.81 89 ALA A C 1
ATOM 615 O O . ALA A 1 89 ? 2.700 -0.500 6.876 1.00 66.81 89 ALA A O 1
ATOM 616 N N . GLN A 1 90 ? 1.991 -2.207 8.150 1.00 70.88 90 GLN A N 1
ATOM 617 C CA . GLN A 1 90 ? 0.907 -1.478 8.808 1.00 70.88 90 GLN A CA 1
ATOM 618 C C . GLN A 1 90 ? 1.309 -1.133 10.246 1.00 70.88 90 GLN A C 1
ATOM 620 O O . GLN A 1 90 ? 1.838 -2.000 10.942 1.00 70.88 90 GLN A O 1
ATOM 625 N N . ALA A 1 91 ? 1.078 0.110 10.677 1.00 61.47 91 ALA A N 1
ATOM 626 C CA . ALA A 1 91 ? 1.354 0.584 12.036 1.00 61.47 91 ALA A CA 1
ATOM 627 C C . ALA A 1 91 ? 0.191 1.402 12.620 1.00 61.47 91 ALA A C 1
ATOM 629 O O . ALA A 1 91 ? -0.557 2.060 11.846 1.00 61.47 91 ALA A O 1
#

Foldseek 3Di:
DDPPPWDKDFDWQWDAWAFADVPFFKKWKAAEAPKKKFKAFARDGDDQPPPDDDTPDIDDHRDTDIDTDPPPTGTMIMGIPDGGTMIITTD

Sequence (91 aa):
TAAGGGTVLSVAASSARLALLPKTRLLKIAAPLNTAVFLKFGDNTVTAGTTTGTFDNFVGEGVVGWIGVPPGATHVAYIGTTAGSAILAQA

Secondary structure (DSSP, 8-state):
--------EEE-SB-B-EEPPTT--EEEEEPPTT--EEEEESS-B--TT--SS--SEEE-TT-EEEEEPPTT--EEEEEESSS-PEEEEE-

Radius of gyration: 12.21 Å; chains: 1; bounding box: 27×18×40 Å

pLDDT: mean 70.46, std 13.62, range [31.7, 85.25]